Protein AF-F8NLZ6-F1 (afdb_monomer)

Solvent-accessible surface area (backbone atoms only — not comparable to full-atom values): 6248 Å² total; per-residue (Å²): 140,89,85,67,78,68,60,60,56,56,52,51,53,49,51,53,52,48,54,50,50,55,48,51,51,44,70,76,68,53,68,86,54,49,38,61,53,22,46,55,50,49,73,71,51,56,28,83,91,49,53,73,67,58,35,53,54,51,50,55,53,32,36,58,52,35,67,59,46,64,89,83,37,42,71,59,54,51,49,46,50,67,72,28,44,61,61,70,60,56,47,48,46,65,72,65,72,70,61,77,89,67,83,85,128

InterPro domains:
  IPR005162 Retrotransposon-derived 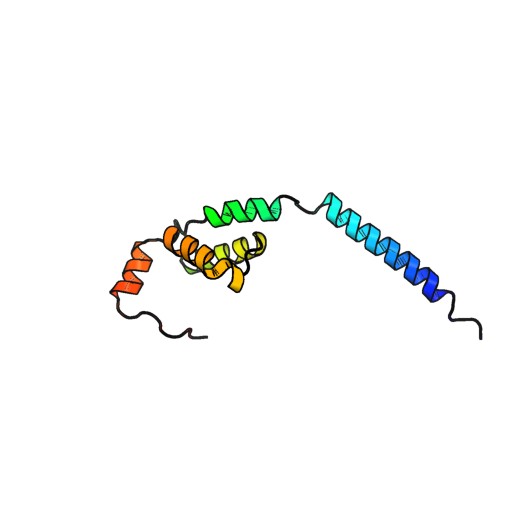protein PEG10, N-terminal capsid-like domain [PF03732] (11-80)

pLDDT: mean 81.54, std 14.95, range [42.69, 96.81]

Nearest PDB structures (foldseek):
  6bht-assembly2_H  TM=6.634E-01  e=1.429E+00  Human immunodeficiency virus type 1 (NEW YORK-5 ISOLATE)
  3j3q-assembly1_J  TM=6.678E-01  e=1.711E+00  Human immunodeficiency virus 1
  5tsx-assembly2_F  TM=6.816E-01  e=1.930E+00  Human immunodeficiency virus type 1 (NEW YORK-5 ISOLATE)

Structure (mmCIF, N/CA/C/O backbone):
data_AF-F8NLZ6-F1
#
_entry.id   AF-F8NLZ6-F1
#
loop_
_atom_site.group_PDB
_atom_site.id
_atom_site.type_symbol
_atom_site.label_atom_id
_atom_site.label_alt_id
_atom_site.label_comp_id
_atom_site.label_asym_id
_atom_site.label_entity_id
_atom_site.label_seq_id
_atom_site.pdbx_PDB_ins_code
_atom_site.Cartn_x
_atom_site.Cartn_y
_atom_site.Cartn_z
_atom_site.occupancy
_atom_site.B_iso_or_equiv
_atom_site.auth_seq_id
_atom_site.auth_comp_id
_atom_site.auth_asym_id
_atom_site.auth_atom_id
_atom_site.pdbx_PDB_model_num
ATOM 1 N N . MET A 1 1 ? 36.217 -39.014 -33.848 1.00 42.69 1 MET A N 1
ATOM 2 C CA . MET A 1 1 ? 35.452 -38.232 -32.857 1.00 42.69 1 MET A CA 1
ATOM 3 C C . MET A 1 1 ? 35.332 -36.821 -33.400 1.00 42.69 1 MET A C 1
ATOM 5 O O . MET A 1 1 ? 36.313 -36.101 -33.364 1.00 42.69 1 MET A O 1
ATOM 9 N N . LEU A 1 2 ? 34.197 -36.489 -34.014 1.00 51.06 2 LEU A N 1
ATOM 10 C CA . LEU A 1 2 ? 33.842 -35.138 -34.471 1.00 51.06 2 LEU A CA 1
ATOM 11 C C . LEU A 1 2 ? 32.333 -34.997 -34.258 1.00 51.06 2 LEU A C 1
ATOM 13 O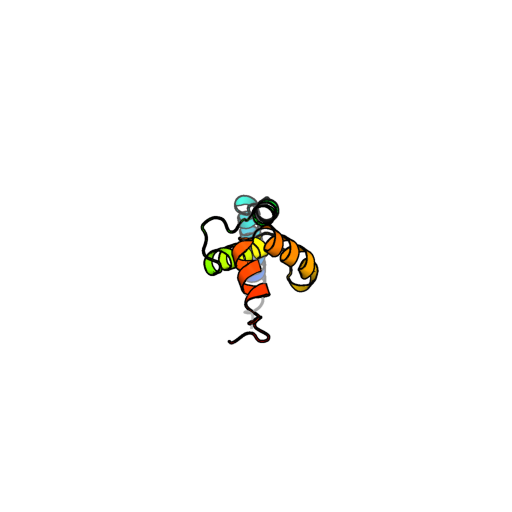 O . LEU A 1 2 ? 31.545 -35.172 -35.181 1.00 51.06 2 LEU A O 1
ATOM 17 N N . ALA A 1 3 ? 31.940 -34.839 -33.002 1.00 50.81 3 ALA A N 1
ATOM 18 C CA . ALA A 1 3 ? 30.568 -34.577 -32.595 1.00 50.81 3 ALA A CA 1
ATOM 19 C C . ALA A 1 3 ? 30.649 -33.935 -31.209 1.00 50.81 3 ALA A C 1
ATOM 21 O O . ALA A 1 3 ? 30.534 -34.642 -30.218 1.00 50.81 3 ALA A O 1
ATOM 22 N N . ASP A 1 4 ? 30.994 -32.647 -31.166 1.00 54.88 4 ASP A N 1
ATOM 23 C CA . ASP A 1 4 ? 30.810 -31.836 -29.950 1.00 54.88 4 ASP A CA 1
ATOM 24 C C . ASP A 1 4 ? 30.808 -30.323 -30.245 1.00 54.88 4 ASP A C 1
ATOM 26 O O . ASP A 1 4 ? 30.108 -29.569 -29.597 1.00 54.88 4 ASP A O 1
ATOM 30 N N . GLU A 1 5 ? 31.488 -29.845 -31.296 1.00 53.53 5 GLU A N 1
ATOM 31 C CA . GLU A 1 5 ? 31.599 -28.386 -31.531 1.00 53.53 5 GLU A CA 1
ATOM 32 C C . GLU A 1 5 ? 30.385 -27.715 -32.211 1.00 53.53 5 GLU A C 1
ATOM 34 O O . GLU A 1 5 ? 30.326 -26.490 -32.278 1.00 53.53 5 GLU A O 1
ATOM 39 N N . ARG A 1 6 ? 29.420 -28.469 -32.761 1.00 51.25 6 ARG A N 1
ATOM 40 C CA . ARG A 1 6 ? 28.263 -27.871 -33.472 1.00 51.25 6 ARG A CA 1
ATOM 41 C C . ARG A 1 6 ? 27.093 -27.505 -32.562 1.00 51.25 6 ARG A C 1
ATOM 43 O O . ARG A 1 6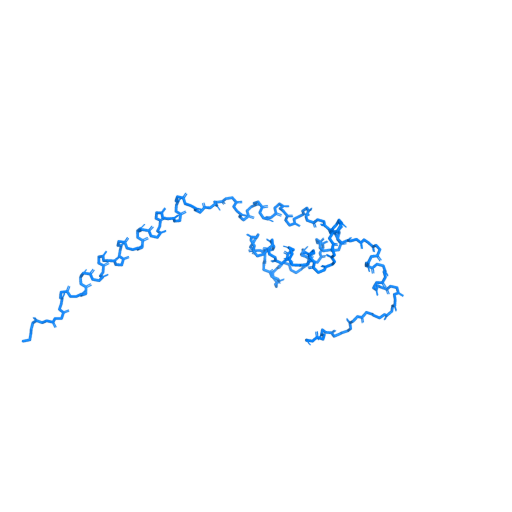 ? 26.312 -26.636 -32.927 1.00 51.25 6 ARG A O 1
ATOM 50 N N . THR A 1 7 ? 26.978 -28.150 -31.408 1.00 55.22 7 THR A N 1
ATOM 51 C CA . THR A 1 7 ? 25.891 -27.923 -30.447 1.00 55.22 7 THR A CA 1
ATOM 52 C C . THR A 1 7 ? 26.046 -26.595 -29.712 1.00 55.22 7 THR A C 1
ATOM 54 O O . THR A 1 7 ? 25.061 -25.890 -29.522 1.00 55.22 7 THR A O 1
ATOM 57 N N . ASP A 1 8 ? 27.280 -26.188 -29.412 1.00 56.16 8 ASP A N 1
ATOM 58 C CA . ASP A 1 8 ? 27.554 -24.979 -28.624 1.00 56.16 8 ASP A CA 1
ATOM 59 C C . ASP A 1 8 ? 27.253 -23.676 -29.389 1.00 56.16 8 ASP A C 1
ATOM 61 O O . ASP A 1 8 ? 26.837 -22.677 -28.800 1.00 56.16 8 ASP A O 1
ATOM 65 N N . ILE A 1 9 ? 27.438 -23.681 -30.716 1.00 57.50 9 ILE A N 1
ATOM 66 C CA . ILE A 1 9 ? 27.168 -22.522 -31.584 1.00 57.50 9 ILE A CA 1
ATOM 67 C C . ILE A 1 9 ? 25.656 -22.348 -31.790 1.00 57.50 9 ILE A C 1
ATOM 69 O O . ILE A 1 9 ? 25.148 -21.234 -31.674 1.00 57.50 9 ILE A O 1
ATOM 73 N N . GLU A 1 10 ? 24.924 -23.443 -32.025 1.00 59.91 10 GLU A N 1
ATOM 74 C CA . GLU A 1 10 ? 23.461 -23.408 -32.165 1.00 59.91 10 GLU A CA 1
ATOM 75 C C . GLU A 1 10 ? 22.766 -23.030 -30.846 1.00 59.91 10 GLU A C 1
ATOM 77 O O . GLU A 1 10 ? 21.807 -22.259 -30.868 1.00 59.91 10 GLU A O 1
ATOM 82 N N . GLU A 1 11 ? 23.259 -23.497 -29.690 1.00 57.28 11 GLU A N 1
ATOM 83 C CA . GLU A 1 11 ? 22.730 -23.105 -28.373 1.00 57.28 11 GLU A CA 1
ATOM 84 C C . GLU A 1 11 ? 22.985 -21.625 -28.045 1.00 57.28 11 GLU A C 1
ATOM 86 O O . GLU A 1 11 ? 22.104 -20.960 -27.490 1.00 57.28 11 GLU A O 1
ATOM 91 N N . GLY A 1 12 ? 24.153 -21.084 -28.415 1.00 60.59 12 GLY A N 1
ATOM 92 C CA . GLY A 1 12 ? 24.488 -19.667 -28.243 1.00 60.59 12 GLY A CA 1
ATOM 93 C C . GLY A 1 12 ? 23.583 -18.735 -29.055 1.00 60.59 12 GLY A C 1
ATOM 94 O O . GLY A 1 12 ? 23.042 -17.772 -28.509 1.00 60.59 12 GLY A O 1
ATOM 95 N N . GLU A 1 13 ? 23.339 -19.058 -30.329 1.00 62.66 13 GLU A N 1
ATOM 96 C CA . GLU A 1 13 ? 22.419 -18.304 -31.194 1.00 62.66 13 GLU A CA 1
ATOM 97 C C . GLU A 1 13 ? 20.958 -18.407 -30.715 1.00 62.66 13 GLU A C 1
ATOM 99 O O . GLU A 1 13 ? 20.211 -17.423 -30.742 1.00 62.66 13 GLU A O 1
ATOM 104 N N . LEU A 1 14 ? 20.542 -19.572 -30.199 1.00 62.38 14 LEU A N 1
ATOM 105 C CA . LEU A 1 14 ? 19.215 -19.754 -29.602 1.00 62.38 14 LEU A CA 1
ATOM 106 C C . LEU A 1 14 ? 19.042 -18.928 -28.322 1.00 62.38 14 LEU A C 1
ATOM 108 O O . LEU A 1 14 ? 17.992 -18.307 -28.146 1.00 62.38 14 LEU A O 1
ATOM 112 N N . LEU A 1 15 ? 20.056 -18.871 -27.455 1.00 65.25 15 LEU A N 1
ATOM 113 C CA . LEU A 1 15 ? 20.053 -18.039 -26.247 1.00 65.25 15 LEU A CA 1
ATOM 114 C C . LEU A 1 15 ? 20.002 -16.543 -26.578 1.00 65.25 15 LEU A C 1
ATOM 116 O O . LEU A 1 15 ? 19.248 -15.814 -25.930 1.00 65.25 15 LEU A O 1
ATOM 120 N N . GLU A 1 16 ? 20.728 -16.087 -27.603 1.00 71.88 16 GLU A N 1
ATOM 121 C CA . GLU A 1 16 ? 20.629 -14.709 -28.101 1.00 71.88 16 GLU A CA 1
ATOM 122 C C . GLU A 1 16 ? 19.238 -14.414 -28.678 1.00 71.88 16 GLU A C 1
ATOM 124 O O . GLU A 1 16 ? 18.645 -13.377 -28.364 1.00 71.88 16 GLU A O 1
ATOM 129 N N . SER A 1 17 ? 18.660 -15.350 -29.439 1.00 83.75 17 SER A N 1
ATOM 130 C CA . SER A 1 17 ? 17.305 -15.211 -29.987 1.00 83.75 17 SER A CA 1
ATOM 131 C C . SER A 1 17 ? 16.228 -15.184 -28.893 1.00 83.75 17 SER A C 1
ATOM 133 O O . SER A 1 17 ? 15.274 -14.406 -28.972 1.00 83.75 17 SER A O 1
ATOM 135 N N . TRP A 1 18 ? 16.405 -15.972 -27.827 1.00 85.06 18 TRP A N 1
ATOM 136 C CA . TRP A 1 18 ? 15.493 -16.016 -26.689 1.00 85.06 18 TRP A CA 1
ATOM 137 C C . TRP A 1 18 ? 15.606 -14.766 -25.816 1.00 85.06 18 TRP A C 1
ATOM 139 O O . TRP A 1 18 ? 14.587 -14.178 -25.458 1.00 85.06 18 TRP A O 1
ATOM 149 N N . ALA A 1 19 ? 16.825 -14.311 -25.515 1.00 88.56 19 ALA A N 1
ATOM 150 C CA . ALA A 1 19 ? 17.047 -13.067 -24.783 1.00 88.56 19 ALA A CA 1
ATOM 151 C C . ALA A 1 19 ? 16.484 -11.859 -25.549 1.00 88.56 19 ALA A C 1
ATOM 153 O O . ALA A 1 19 ? 15.850 -10.981 -24.957 1.00 88.56 19 ALA A O 1
ATOM 154 N N . HIS A 1 20 ? 16.655 -11.840 -26.874 1.00 85.62 20 HIS A N 1
ATOM 155 C CA . HIS A 1 20 ? 16.065 -10.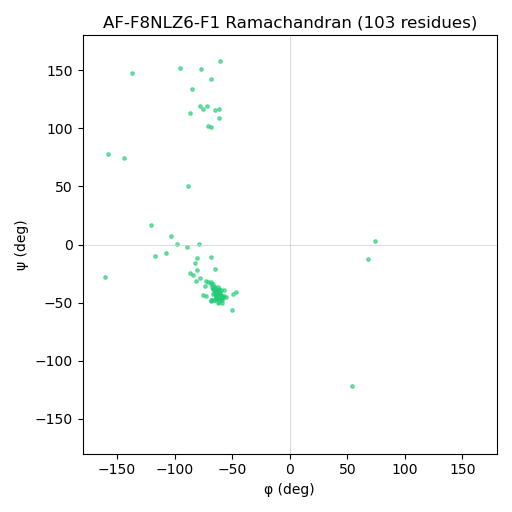829 -27.745 1.00 85.62 20 HIS A CA 1
ATOM 156 C C . HIS A 1 20 ? 14.530 -10.876 -27.714 1.00 85.62 20 HIS A C 1
ATOM 158 O O . HIS A 1 20 ? 13.881 -9.846 -27.520 1.00 85.62 20 HIS A O 1
ATOM 164 N N . PHE A 1 21 ? 13.940 -12.069 -27.815 1.00 86.75 21 PHE A N 1
ATOM 165 C CA . PHE A 1 21 ? 12.495 -12.263 -27.709 1.00 86.75 21 PHE A CA 1
ATOM 166 C C . PHE A 1 21 ? 11.936 -11.821 -26.346 1.00 86.75 21 PHE A C 1
ATOM 168 O O . PHE A 1 21 ? 10.941 -11.095 -26.291 1.00 86.75 21 PHE A O 1
ATOM 175 N N . GLU A 1 22 ? 12.588 -12.187 -25.238 1.00 90.38 22 GLU A N 1
ATOM 176 C CA . GLU A 1 22 ? 12.199 -11.752 -23.893 1.00 90.38 22 GLU A CA 1
ATOM 177 C C . GLU A 1 22 ? 12.297 -10.224 -23.747 1.00 90.38 22 GLU A C 1
ATOM 179 O O . GLU A 1 22 ? 11.424 -9.602 -23.134 1.00 90.38 22 GLU A O 1
ATOM 184 N N . SER A 1 23 ? 13.325 -9.605 -24.337 1.00 87.88 23 SER A N 1
ATOM 185 C CA . SER A 1 23 ? 13.466 -8.147 -24.374 1.00 87.88 23 SER A CA 1
ATOM 186 C C . SER A 1 23 ? 12.321 -7.490 -25.141 1.00 87.88 23 SER A C 1
ATOM 188 O O . SER A 1 23 ? 11.733 -6.541 -24.627 1.00 87.88 23 SER A O 1
ATOM 190 N N . MET A 1 24 ? 11.940 -8.018 -26.310 1.00 88.12 24 MET A N 1
ATOM 191 C CA . MET A 1 24 ? 10.799 -7.498 -27.074 1.00 88.12 24 MET A CA 1
ATOM 192 C C . MET A 1 24 ? 9.477 -7.639 -26.312 1.00 88.12 24 MET A C 1
ATOM 194 O O . MET A 1 24 ? 8.652 -6.725 -26.328 1.00 88.12 24 MET A O 1
ATOM 198 N N . LEU A 1 25 ? 9.269 -8.753 -25.599 1.00 89.38 25 LEU A N 1
ATOM 199 C CA . LEU A 1 25 ? 8.089 -8.922 -24.746 1.00 89.38 25 LEU A CA 1
ATOM 200 C C . LEU A 1 25 ? 8.052 -7.885 -23.620 1.00 89.38 25 LEU A C 1
ATOM 202 O O . LEU A 1 25 ? 6.997 -7.313 -23.342 1.00 89.38 25 LEU A O 1
ATOM 206 N N . LYS A 1 26 ? 9.189 -7.625 -22.970 1.00 86.31 26 LYS A N 1
ATOM 207 C CA . LYS A 1 26 ? 9.280 -6.590 -21.934 1.00 86.31 26 LYS A CA 1
ATOM 208 C C . LYS A 1 26 ? 9.040 -5.207 -22.527 1.00 86.31 26 LYS A C 1
ATOM 210 O O . LYS A 1 26 ? 8.218 -4.473 -22.001 1.00 86.31 26 LYS A O 1
ATOM 215 N N . GLU A 1 27 ? 9.675 -4.867 -23.638 1.00 82.69 27 GLU A N 1
ATOM 216 C CA . GLU A 1 27 ? 9.508 -3.564 -24.283 1.00 82.69 27 GLU A CA 1
ATOM 217 C C . GLU A 1 27 ? 8.049 -3.288 -24.676 1.00 82.69 27 GLU A C 1
ATOM 219 O O . GLU A 1 27 ? 7.523 -2.215 -24.384 1.00 82.69 27 GLU A O 1
ATOM 224 N N . HIS A 1 28 ? 7.365 -4.269 -25.272 1.00 84.50 28 HIS A N 1
ATOM 225 C CA . HIS A 1 28 ? 6.000 -4.077 -25.758 1.00 84.50 28 HIS A CA 1
ATOM 226 C C . HIS A 1 28 ? 4.917 -4.186 -24.682 1.00 84.50 28 HIS A C 1
ATOM 228 O O . HIS A 1 28 ? 3.879 -3.534 -24.805 1.00 84.50 28 HIS A O 1
ATOM 234 N N . PHE A 1 29 ? 5.115 -5.012 -23.650 1.00 82.94 29 PHE A N 1
ATOM 235 C CA . PHE A 1 29 ? 4.053 -5.335 -22.688 1.00 82.94 29 PHE A CA 1
ATOM 236 C C . PHE A 1 29 ? 4.338 -4.893 -21.249 1.00 82.94 29 PHE A C 1
ATOM 238 O O . PHE A 1 29 ? 3.437 -4.952 -20.405 1.00 82.94 29 PHE A O 1
ATOM 245 N N . GLN A 1 30 ? 5.555 -4.453 -20.921 1.00 82.94 30 GLN A N 1
ATOM 246 C CA . GLN A 1 30 ? 5.857 -3.970 -19.578 1.00 82.94 30 GLN A CA 1
ATOM 247 C C . GLN A 1 30 ? 5.257 -2.577 -19.370 1.00 82.94 30 GLN A C 1
ATOM 249 O O . GLN A 1 30 ? 5.659 -1.595 -19.986 1.00 82.94 30 GLN A O 1
ATOM 254 N N . ASP A 1 31 ? 4.316 -2.478 -18.433 1.00 80.38 31 ASP A N 1
ATOM 255 C CA . ASP A 1 31 ? 3.793 -1.190 -17.976 1.00 80.38 31 ASP A CA 1
ATOM 256 C C . ASP A 1 31 ? 4.889 -0.433 -17.205 1.00 80.38 31 ASP A C 1
ATOM 258 O O . ASP A 1 31 ? 5.165 -0.713 -16.032 1.00 80.38 31 ASP A O 1
ATOM 262 N N . THR A 1 32 ? 5.520 0.528 -17.881 1.00 79.38 32 THR A N 1
ATOM 263 C CA . THR A 1 32 ? 6.588 1.390 -17.350 1.00 79.38 32 THR A CA 1
ATOM 264 C C . THR A 1 32 ? 6.111 2.301 -16.218 1.00 79.38 32 THR A C 1
ATOM 266 O O . THR A 1 32 ? 6.913 2.707 -15.380 1.00 79.38 32 THR A O 1
ATOM 269 N N . PHE A 1 33 ? 4.804 2.560 -16.118 1.00 84.75 33 PHE A N 1
ATOM 270 C CA . PHE A 1 33 ? 4.205 3.390 -15.070 1.00 84.75 33 PHE A CA 1
ATOM 271 C C . PHE A 1 33 ? 3.626 2.570 -13.913 1.00 84.75 33 PHE A C 1
ATOM 273 O O . PHE A 1 33 ? 3.092 3.143 -12.960 1.00 84.75 33 PHE A O 1
ATOM 280 N N . LYS A 1 34 ? 3.726 1.236 -13.959 1.00 87.44 34 LYS A N 1
ATOM 281 C CA . LYS A 1 34 ? 3.129 0.334 -12.964 1.00 87.44 34 LYS A CA 1
ATOM 282 C C . LYS A 1 34 ? 3.593 0.621 -11.543 1.00 87.44 34 LYS A C 1
ATOM 284 O O . LYS A 1 34 ? 2.776 0.611 -10.621 1.00 87.44 34 LYS A O 1
ATOM 289 N N . GLU A 1 35 ? 4.892 0.848 -11.363 1.00 90.38 35 GLU A N 1
ATOM 290 C CA . GLU A 1 35 ? 5.456 1.151 -10.048 1.00 90.38 35 GLU A CA 1
ATOM 291 C C . GLU A 1 35 ? 4.973 2.516 -9.557 1.00 90.38 35 GLU A C 1
ATOM 293 O O . GLU A 1 35 ? 4.476 2.627 -8.438 1.00 90.38 35 GLU A O 1
ATOM 298 N N . GLU A 1 36 ? 5.041 3.535 -10.412 1.00 91.62 36 GLU A N 1
ATOM 299 C CA . GLU A 1 36 ? 4.653 4.898 -10.055 1.00 91.62 36 GLU A CA 1
ATOM 300 C C . GLU A 1 36 ? 3.160 4.990 -9.717 1.00 91.62 36 GLU A C 1
ATOM 302 O O . GLU A 1 36 ? 2.775 5.516 -8.673 1.00 91.62 36 GLU A O 1
ATOM 307 N N . ARG A 1 37 ? 2.301 4.347 -10.516 1.00 93.69 37 ARG A N 1
ATOM 308 C 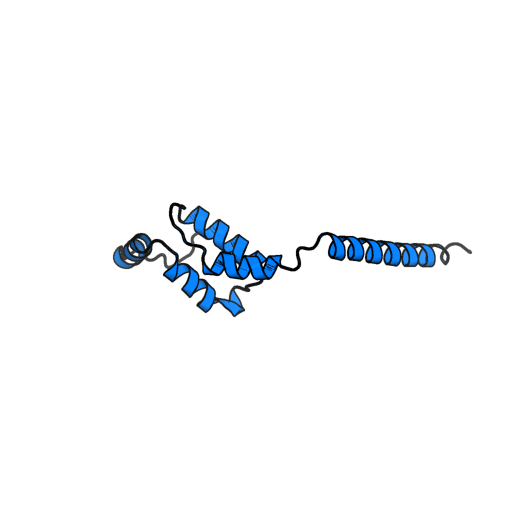CA . ARG A 1 37 ? 0.868 4.227 -10.220 1.00 93.69 37 ARG A CA 1
ATOM 309 C C . ARG A 1 37 ? 0.626 3.513 -8.892 1.00 93.69 37 ARG A C 1
ATOM 311 O O . ARG A 1 37 ? -0.254 3.916 -8.139 1.00 93.69 37 ARG A O 1
ATOM 318 N N . ALA A 1 38 ? 1.404 2.477 -8.581 1.00 95.31 38 ALA A N 1
ATOM 319 C CA . ALA A 1 38 ? 1.289 1.773 -7.309 1.00 95.31 38 ALA A CA 1
ATOM 320 C C . ALA A 1 38 ? 1.747 2.628 -6.113 1.00 95.31 38 ALA A C 1
ATOM 322 O O . ALA A 1 38 ? 1.171 2.487 -5.032 1.00 95.31 38 ALA A O 1
ATOM 323 N N . LYS A 1 39 ? 2.730 3.525 -6.286 1.00 94.94 39 LYS A N 1
ATOM 324 C CA . LYS A 1 39 ? 3.121 4.502 -5.253 1.00 94.94 39 LYS A CA 1
ATOM 325 C C . LYS A 1 39 ? 1.976 5.465 -4.951 1.00 94.94 39 LYS A C 1
ATOM 327 O O . LYS A 1 39 ? 1.620 5.627 -3.787 1.00 94.94 39 LYS A O 1
ATOM 332 N N . TYR A 1 40 ? 1.330 6.012 -5.979 1.00 95.31 40 TYR A N 1
ATOM 333 C CA . TYR A 1 40 ? 0.121 6.815 -5.783 1.00 95.31 40 TYR A CA 1
ATOM 334 C C . TYR A 1 40 ? -0.999 6.003 -5.121 1.00 95.31 40 TYR A C 1
ATOM 336 O O . TYR A 1 40 ? -1.598 6.449 -4.145 1.00 95.31 40 TYR A O 1
ATOM 344 N N . GLU A 1 41 ? -1.249 4.779 -5.591 1.00 95.75 41 GLU A N 1
ATOM 345 C CA . GLU A 1 41 ? -2.315 3.926 -5.061 1.00 95.75 41 GLU A CA 1
ATOM 346 C C . GLU A 1 41 ? -2.132 3.637 -3.564 1.00 95.75 41 GLU A C 1
ATOM 348 O O . GLU A 1 41 ? -3.098 3.725 -2.811 1.00 95.75 41 GLU A O 1
ATOM 353 N N . ILE A 1 42 ? -0.913 3.325 -3.104 1.00 96.19 42 ILE A N 1
ATOM 354 C CA . ILE A 1 42 ? -0.681 3.028 -1.682 1.00 96.19 42 ILE A CA 1
ATOM 355 C C . ILE A 1 42 ? -0.745 4.276 -0.797 1.00 96.19 42 ILE A C 1
ATOM 357 O O . ILE A 1 42 ? -1.180 4.167 0.348 1.00 96.19 42 ILE A O 1
ATOM 361 N N . MET A 1 43 ? -0.365 5.452 -1.307 1.00 94.69 43 MET A N 1
ATOM 362 C CA . MET A 1 43 ? -0.466 6.708 -0.553 1.00 94.69 43 MET A CA 1
ATOM 363 C C . MET A 1 43 ? -1.917 7.040 -0.187 1.00 94.69 43 MET A C 1
ATOM 365 O O . MET A 1 43 ? -2.181 7.482 0.931 1.00 94.69 43 MET A O 1
ATOM 369 N N . TYR A 1 44 ? -2.853 6.771 -1.099 1.00 94.31 44 TYR A N 1
ATOM 370 C CA . TYR A 1 44 ? -4.277 7.079 -0.931 1.00 94.31 44 TYR A CA 1
ATOM 371 C C . TYR A 1 44 ? -5.142 5.859 -0.583 1.00 94.31 44 TYR A C 1
ATOM 373 O O . TYR A 1 44 ? -6.369 5.959 -0.548 1.00 94.31 44 TYR A O 1
ATOM 381 N N . LEU A 1 45 ? -4.532 4.699 -0.317 1.00 95.44 45 LEU A N 1
ATOM 382 C CA . LEU A 1 45 ? -5.267 3.494 0.053 1.00 95.44 45 LEU A CA 1
ATOM 383 C C . LEU A 1 45 ? -5.839 3.644 1.464 1.00 95.44 45 LEU A C 1
ATOM 385 O O . LEU A 1 45 ? -5.117 3.455 2.439 1.00 95.44 45 LEU A O 1
ATOM 389 N N . THR A 1 46 ? -7.136 3.932 1.560 1.00 94.00 46 THR A N 1
ATOM 390 C CA . THR A 1 46 ? -7.899 3.976 2.814 1.00 94.00 46 THR A CA 1
ATOM 391 C C . THR A 1 46 ? -8.612 2.656 3.086 1.00 94.00 46 THR A C 1
ATOM 393 O O . THR A 1 46 ? -8.948 1.913 2.162 1.00 94.00 46 THR A O 1
ATOM 396 N N . GLN A 1 47 ? -8.837 2.337 4.365 1.00 92.62 47 GLN A N 1
ATOM 397 C CA . GLN A 1 4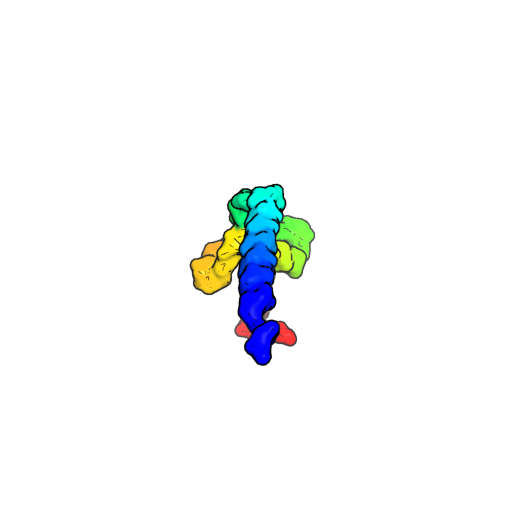7 ? -9.615 1.158 4.745 1.00 92.62 47 GLN A CA 1
ATOM 398 C C . GLN A 1 47 ? -11.066 1.284 4.266 1.00 92.62 47 GLN A C 1
ATOM 400 O O . GLN A 1 47 ? -11.601 0.338 3.697 1.00 92.62 47 GLN A O 1
ATOM 405 N N . GLY A 1 48 ? -11.697 2.448 4.454 1.00 89.50 48 GLY A N 1
ATOM 406 C CA . GLY A 1 48 ? -13.078 2.681 4.027 1.00 89.50 48 GLY A CA 1
ATO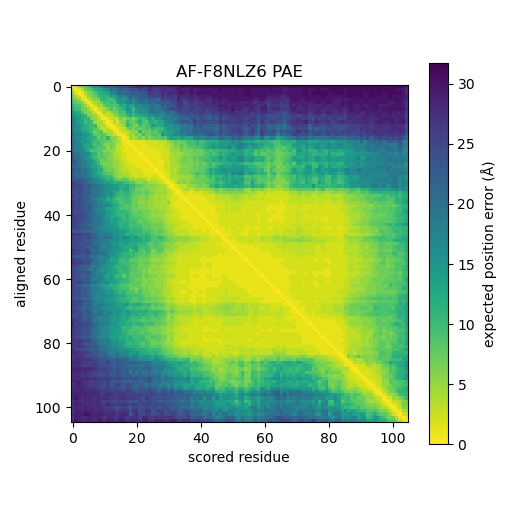M 407 C C . GLY A 1 48 ? -14.037 1.623 4.585 1.00 89.50 48 GLY A C 1
ATOM 408 O O . GLY A 1 48 ? -14.123 1.439 5.798 1.00 89.50 48 GLY A O 1
ATOM 409 N N . THR A 1 49 ? -14.736 0.926 3.688 1.00 89.81 49 THR A N 1
ATOM 410 C CA . THR A 1 49 ? -15.669 -0.169 4.005 1.00 89.81 49 THR A CA 1
ATOM 411 C C . THR A 1 49 ? -15.010 -1.550 4.059 1.00 89.81 49 THR A C 1
ATOM 413 O O . THR A 1 49 ? -15.692 -2.526 4.360 1.00 89.81 49 THR A O 1
ATOM 416 N N . LEU A 1 50 ? -13.705 -1.655 3.775 1.00 89.50 50 LEU A N 1
ATOM 417 C CA . LEU A 1 50 ? -12.981 -2.922 3.825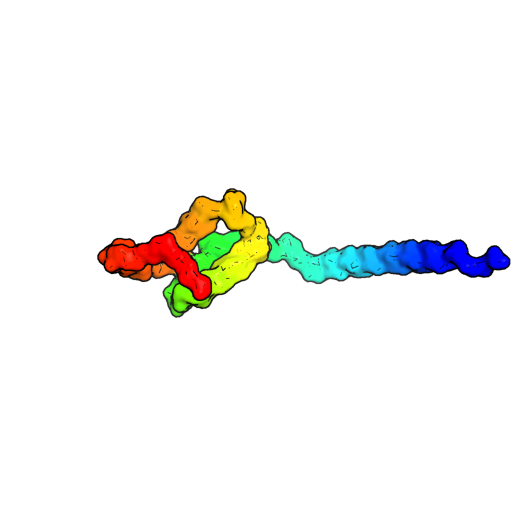 1.00 89.50 50 LEU A CA 1
ATOM 418 C C . LEU A 1 50 ? -12.858 -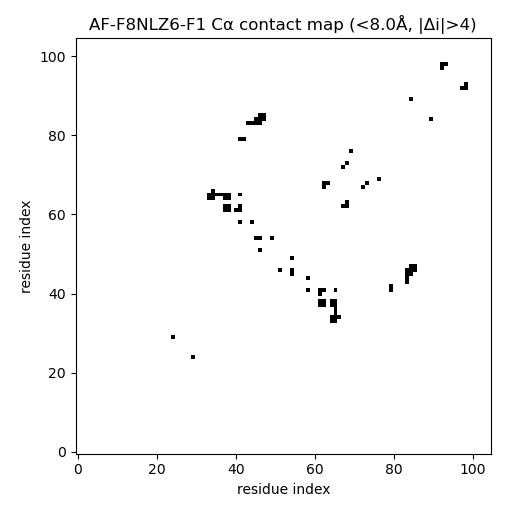3.419 5.267 1.00 89.50 50 LEU A C 1
ATOM 420 O O . LEU A 1 50 ? -12.569 -2.662 6.205 1.00 89.50 50 LEU A O 1
ATOM 424 N N . THR A 1 51 ? -12.966 -4.734 5.431 1.00 89.69 51 THR A N 1
ATOM 425 C CA . THR A 1 51 ? -12.501 -5.387 6.653 1.00 89.69 51 THR A CA 1
ATOM 426 C C . THR A 1 51 ? -10.998 -5.144 6.834 1.00 89.69 51 THR A C 1
ATOM 428 O O . THR A 1 51 ? -10.260 -4.873 5.880 1.00 89.69 51 THR A O 1
ATOM 431 N N . ALA A 1 52 ? -10.504 -5.266 8.069 1.00 85.75 52 ALA A N 1
ATOM 432 C CA . ALA A 1 52 ? -9.073 -5.114 8.337 1.00 85.75 52 ALA A CA 1
ATOM 433 C C . ALA A 1 52 ? -8.231 -6.104 7.508 1.00 85.75 52 ALA A C 1
ATOM 435 O O . ALA A 1 52 ? -7.188 -5.736 6.969 1.00 85.75 52 ALA A O 1
ATOM 436 N N . GLN A 1 53 ? -8.708 -7.343 7.354 1.00 88.06 53 GLN A N 1
ATOM 437 C CA . GLN A 1 53 ? -8.035 -8.370 6.564 1.00 88.06 53 GLN A CA 1
ATOM 438 C C . GLN A 1 53 ? -7.921 -7.971 5.087 1.00 88.06 53 GLN A C 1
ATOM 440 O O . GLN A 1 53 ? -6.821 -8.003 4.535 1.00 88.06 53 GLN A O 1
ATOM 445 N N . GLU A 1 54 ? -9.021 -7.559 4.456 1.00 93.00 54 GLU A N 1
ATOM 446 C CA . GLU A 1 54 ? -9.025 -7.135 3.048 1.00 93.00 54 GLU A CA 1
ATOM 447 C C . GLU A 1 54 ? -8.114 -5.928 2.821 1.00 93.00 54 GLU A C 1
ATOM 449 O O . GLU A 1 54 ? -7.331 -5.906 1.866 1.00 93.00 54 GLU A O 1
ATOM 454 N N . TYR A 1 55 ? -8.154 -4.956 3.738 1.00 93.88 55 TYR A N 1
ATOM 455 C CA . TYR A 1 55 ? -7.270 -3.799 3.695 1.00 93.88 55 TYR A CA 1
ATOM 456 C C . TYR A 1 55 ? -5.795 -4.212 3.728 1.00 93.88 55 TYR A C 1
ATOM 458 O O . TYR A 1 55 ? -5.028 -3.805 2.856 1.00 93.88 55 TYR A O 1
ATOM 466 N N . PHE A 1 56 ? -5.381 -5.063 4.674 1.00 93.81 56 PHE A N 1
ATOM 467 C CA . PHE A 1 56 ? -3.980 -5.487 4.773 1.00 93.81 56 PHE A CA 1
ATOM 468 C C . PHE A 1 56 ? -3.530 -6.367 3.603 1.00 93.81 56 PHE A C 1
ATOM 470 O O . PHE A 1 56 ? -2.378 -6.255 3.169 1.00 93.81 56 PHE A O 1
ATOM 477 N N . VAL A 1 57 ? -4.414 -7.204 3.049 1.00 96.06 57 VAL A N 1
ATOM 478 C CA . VAL A 1 57 ? -4.130 -7.965 1.821 1.00 96.06 57 VAL A CA 1
ATOM 479 C C . VAL A 1 57 ? -3.864 -7.008 0.659 1.00 96.06 57 VAL A C 1
ATOM 481 O O . VAL A 1 57 ? -2.824 -7.122 -0.001 1.00 96.06 57 VAL A O 1
ATOM 484 N N . LYS A 1 58 ? -4.743 -6.020 0.454 1.00 96.44 58 LYS A N 1
ATOM 485 C CA . LYS A 1 58 ? -4.594 -5.019 -0.608 1.00 96.44 58 LYS A CA 1
ATOM 486 C C . LYS A 1 58 ? -3.346 -4.162 -0.398 1.00 96.44 58 LYS A C 1
ATOM 488 O O . LYS A 1 58 ? -2.532 -4.040 -1.310 1.00 96.44 58 LYS A O 1
ATOM 493 N N . PHE A 1 59 ? -3.113 -3.679 0.822 1.00 96.31 59 PHE A N 1
ATOM 494 C CA . PHE A 1 59 ? -1.929 -2.899 1.184 1.00 96.31 59 PHE A CA 1
ATOM 495 C C . PHE A 1 59 ? -0.630 -3.668 0.901 1.00 96.31 59 PHE A C 1
ATOM 497 O O . PHE A 1 59 ? 0.293 -3.136 0.284 1.00 96.31 59 PHE A O 1
ATOM 504 N N . LYS A 1 60 ? -0.553 -4.953 1.279 1.00 95.94 60 LYS A N 1
ATOM 505 C CA . LYS A 1 60 ? 0.626 -5.799 1.031 1.00 95.94 60 LYS A CA 1
ATOM 506 C C . LYS A 1 60 ? 0.889 -5.994 -0.463 1.00 95.94 60 LYS A C 1
ATOM 508 O O . LYS A 1 60 ? 2.056 -5.995 -0.866 1.00 95.94 60 LYS A O 1
ATOM 513 N N . ALA A 1 61 ? -0.162 -6.167 -1.263 1.00 96.19 61 ALA A N 1
ATOM 514 C CA . ALA A 1 61 ? -0.060 -6.306 -2.712 1.00 96.19 61 ALA A CA 1
ATOM 515 C C . ALA A 1 61 ? 0.394 -4.997 -3.376 1.00 96.19 61 ALA A C 1
ATOM 517 O O . ALA A 1 61 ? 1.349 -5.006 -4.153 1.00 96.19 61 ALA A O 1
ATOM 518 N N . THR A 1 62 ? -0.226 -3.866 -3.030 1.00 96.81 62 THR A N 1
ATOM 519 C CA . THR A 1 62 ? 0.126 -2.550 -3.584 1.00 96.81 62 THR A CA 1
ATOM 520 C C . THR A 1 62 ? 1.536 -2.125 -3.170 1.00 96.81 62 THR A C 1
ATOM 522 O O . THR A 1 62 ? 2.307 -1.701 -4.024 1.00 96.81 62 THR A O 1
ATOM 525 N N . ARG A 1 63 ? 1.959 -2.383 -1.923 1.00 96.56 63 ARG A N 1
ATOM 526 C CA . ARG A 1 63 ? 3.347 -2.165 -1.464 1.00 96.56 63 ARG A CA 1
ATOM 527 C C . ARG A 1 63 ? 4.369 -2.901 -2.328 1.00 96.56 63 ARG A C 1
ATOM 529 O O . ARG A 1 63 ? 5.397 -2.331 -2.673 1.00 96.56 63 ARG A O 1
ATOM 536 N N . ARG A 1 64 ? 4.105 -4.174 -2.650 1.00 94.94 64 ARG A N 1
ATOM 537 C CA . ARG A 1 64 ? 4.997 -4.976 -3.506 1.00 94.94 64 ARG A CA 1
ATOM 538 C C . ARG A 1 64 ? 5.100 -4.376 -4.906 1.00 94.94 64 ARG A C 1
ATOM 540 O O . ARG A 1 64 ? 6.202 -4.300 -5.428 1.00 94.94 64 ARG A O 1
ATOM 547 N N . ARG A 1 65 ? 3.977 -3.933 -5.481 1.00 94.62 65 ARG A N 1
ATOM 548 C CA . ARG A 1 65 ? 3.950 -3.274 -6.798 1.00 94.62 65 ARG A CA 1
ATOM 549 C C . ARG A 1 65 ? 4.663 -1.919 -6.795 1.00 94.62 65 ARG A C 1
ATOM 551 O O . ARG A 1 65 ? 5.294 -1.591 -7.784 1.00 94.62 65 ARG A O 1
ATOM 558 N N . ALA A 1 66 ? 4.593 -1.182 -5.689 1.00 95.00 66 ALA A N 1
ATOM 559 C CA . ALA A 1 66 ? 5.248 0.113 -5.505 1.00 95.00 66 ALA A CA 1
ATOM 560 C C . ALA A 1 66 ? 6.753 0.016 -5.176 1.00 95.00 66 ALA A C 1
ATOM 562 O O . ALA A 1 66 ? 7.385 1.035 -4.918 1.00 95.00 66 ALA A O 1
ATOM 563 N N . GLY A 1 67 ? 7.321 -1.194 -5.095 1.00 94.25 67 GLY A N 1
ATOM 564 C CA . GLY A 1 67 ? 8.747 -1.393 -4.814 1.00 94.25 67 GLY A CA 1
ATOM 565 C C . GLY A 1 67 ? 9.177 -1.136 -3.362 1.00 94.25 67 GLY A C 1
ATOM 566 O O . GLY A 1 67 ? 10.356 -1.272 -3.038 1.00 94.25 67 GLY A O 1
ATOM 567 N N . TYR A 1 68 ? 8.257 -0.815 -2.445 1.00 95.19 68 TYR A N 1
ATOM 568 C CA . TYR A 1 68 ? 8.619 -0.480 -1.064 1.00 95.19 68 TYR A CA 1
ATOM 569 C C . TYR A 1 68 ? 9.075 -1.707 -0.272 1.00 95.19 68 TYR A C 1
ATOM 571 O O . TYR A 1 68 ? 8.304 -2.642 -0.038 1.00 95.19 68 TYR A O 1
ATOM 579 N N . ASN A 1 69 ? 10.313 -1.697 0.218 1.00 93.56 69 ASN A N 1
ATOM 580 C CA . ASN A 1 69 ? 10.876 -2.748 1.060 1.00 93.56 69 ASN A CA 1
ATOM 581 C C . ASN A 1 69 ? 10.511 -2.510 2.535 1.00 93.56 69 ASN A C 1
ATOM 583 O O . ASN A 1 69 ? 10.678 -1.406 3.037 1.00 93.56 69 ASN A O 1
ATOM 587 N N . ILE A 1 70 ? 10.068 -3.549 3.256 1.00 90.75 70 ILE A N 1
ATOM 588 C CA . ILE A 1 70 ? 9.628 -3.402 4.658 1.00 90.75 70 ILE A CA 1
ATOM 589 C C . ILE A 1 70 ? 10.747 -2.839 5.541 1.00 90.75 70 ILE A C 1
ATOM 591 O O . ILE A 1 70 ? 10.497 -1.894 6.269 1.00 90.75 70 ILE A O 1
ATOM 595 N N . LYS A 1 71 ? 11.981 -3.351 5.437 1.00 91.12 71 LYS A N 1
ATOM 596 C CA . LYS A 1 71 ? 13.100 -2.904 6.285 1.00 91.12 71 LYS A CA 1
ATOM 597 C C . LYS A 1 71 ? 13.526 -1.468 5.982 1.00 91.12 71 LYS A C 1
ATOM 599 O O . LYS A 1 71 ? 13.910 -0.742 6.886 1.00 91.12 71 LYS A O 1
ATOM 604 N N . ARG A 1 72 ? 13.484 -1.063 4.708 1.00 93.69 72 ARG A N 1
ATOM 605 C CA . ARG A 1 72 ? 13.917 0.282 4.284 1.00 93.69 72 ARG A CA 1
ATOM 606 C C . ARG A 1 72 ? 12.828 1.342 4.445 1.00 93.69 72 ARG A C 1
ATOM 608 O O . ARG A 1 72 ? 13.146 2.515 4.573 1.00 93.69 72 ARG A O 1
ATOM 615 N N . ASN A 1 73 ? 11.558 0.944 4.406 1.00 95.62 73 ASN A N 1
ATOM 616 C CA . ASN A 1 73 ? 10.416 1.859 4.371 1.00 95.62 73 ASN A CA 1
ATOM 617 C C . ASN A 1 73 ? 9.463 1.677 5.562 1.00 95.62 73 ASN A C 1
ATOM 619 O O . ASN A 1 73 ? 8.332 2.149 5.499 1.00 95.62 73 ASN A O 1
ATOM 623 N N . GLU A 1 74 ? 9.890 1.007 6.636 1.00 93.62 74 GLU A N 1
ATOM 624 C CA . GLU A 1 74 ? 9.041 0.638 7.778 1.00 93.62 74 GLU A CA 1
ATOM 625 C C . GLU A 1 74 ? 8.240 1.824 8.325 1.00 93.62 74 GLU A C 1
ATOM 627 O O . GLU A 1 74 ? 7.011 1.797 8.314 1.00 93.62 74 GLU A O 1
ATOM 632 N N . GLN A 1 75 ? 8.923 2.903 8.716 1.00 94.56 75 GLN A N 1
ATOM 633 C CA . GLN A 1 75 ? 8.280 4.069 9.324 1.00 94.56 75 GLN A CA 1
ATOM 634 C C . GLN A 1 75 ? 7.276 4.755 8.386 1.00 94.56 75 GLN A C 1
ATOM 636 O O . GLN A 1 75 ? 6.215 5.213 8.820 1.00 94.56 75 GLN A O 1
ATOM 641 N N . PHE A 1 76 ? 7.585 4.796 7.089 1.00 94.50 76 PHE A N 1
ATOM 642 C CA . PHE A 1 76 ? 6.688 5.333 6.069 1.00 94.50 76 PHE A CA 1
ATOM 643 C C . PHE A 1 76 ? 5.430 4.467 5.939 1.00 94.50 76 PHE A C 1
ATOM 645 O O . PHE A 1 76 ? 4.314 4.976 6.006 1.00 94.50 76 PHE A O 1
ATOM 652 N N . LEU A 1 77 ? 5.596 3.145 5.843 1.00 95.12 77 LEU A N 1
ATOM 653 C CA . LEU A 1 77 ? 4.482 2.203 5.733 1.00 95.12 77 LEU A CA 1
ATOM 654 C C . LEU A 1 77 ? 3.605 2.199 6.994 1.00 95.12 77 LEU A C 1
ATOM 656 O O . LEU A 1 77 ? 2.382 2.163 6.879 1.00 95.12 77 LEU A O 1
ATOM 660 N N . ILE A 1 78 ? 4.206 2.297 8.185 1.00 91.94 78 ILE A N 1
ATOM 661 C CA . ILE A 1 78 ? 3.477 2.447 9.454 1.00 91.94 78 ILE A CA 1
ATOM 662 C C . ILE A 1 78 ? 2.658 3.739 9.453 1.00 91.94 78 ILE A C 1
ATOM 664 O O . ILE A 1 78 ? 1.500 3.725 9.868 1.00 91.94 78 ILE A O 1
ATOM 668 N N . THR A 1 79 ? 3.231 4.843 8.968 1.00 92.62 79 THR A N 1
ATOM 669 C CA . THR A 1 79 ? 2.525 6.129 8.861 1.00 92.62 79 THR A CA 1
ATOM 670 C C . THR A 1 79 ? 1.311 6.022 7.941 1.00 92.62 79 THR A C 1
ATOM 672 O O . THR A 1 79 ? 0.223 6.441 8.330 1.00 92.62 79 THR A O 1
ATOM 675 N N . LEU A 1 80 ? 1.461 5.395 6.768 1.00 94.12 80 LEU A N 1
ATOM 676 C CA . LEU A 1 80 ? 0.335 5.162 5.859 1.00 94.12 80 LEU A CA 1
ATOM 677 C C . LEU A 1 80 ? -0.767 4.343 6.535 1.00 94.12 80 LEU A C 1
ATOM 679 O O . LEU A 1 80 ? -1.925 4.742 6.521 1.00 94.12 80 LEU A O 1
ATOM 683 N N . ILE A 1 81 ? -0.411 3.237 7.194 1.00 91.88 81 ILE A N 1
ATOM 684 C CA . ILE A 1 81 ? -1.376 2.388 7.903 1.00 91.88 81 ILE A CA 1
ATOM 685 C C . ILE A 1 81 ? -2.106 3.177 8.995 1.00 91.88 81 ILE A C 1
ATOM 687 O O . ILE A 1 81 ? -3.327 3.094 9.092 1.00 91.88 81 ILE A O 1
ATOM 691 N N . ARG A 1 82 ? -1.381 3.961 9.799 1.00 87.25 82 ARG A N 1
ATOM 692 C CA . ARG A 1 82 ? -1.957 4.745 10.899 1.00 87.25 82 ARG A CA 1
ATOM 693 C C . ARG A 1 82 ? -2.952 5.794 10.406 1.00 87.25 82 ARG A C 1
ATOM 695 O O . ARG A 1 82 ? -3.983 5.974 11.045 1.00 87.25 82 ARG A O 1
ATOM 702 N N . ASN A 1 83 ? -2.638 6.466 9.302 1.00 88.94 83 ASN A N 1
ATOM 703 C CA . ASN A 1 83 ? -3.465 7.548 8.768 1.00 88.94 83 ASN A CA 1
ATOM 704 C C . ASN A 1 83 ? -4.695 7.029 8.016 1.00 88.94 83 ASN A C 1
ATOM 706 O O . ASN A 1 83 ? -5.720 7.704 7.982 1.00 88.94 83 ASN A O 1
ATOM 710 N N . ASN A 1 84 ? -4.592 5.835 7.431 1.00 90.94 84 ASN A N 1
ATOM 711 C CA . ASN A 1 84 ? -5.580 5.330 6.485 1.00 90.94 84 ASN A CA 1
ATOM 712 C C . ASN A 1 84 ? -6.468 4.198 7.037 1.00 90.94 84 ASN A C 1
ATOM 714 O O . ASN A 1 84 ? -7.432 3.805 6.373 1.00 90.94 84 ASN A O 1
ATOM 718 N N . ILE A 1 85 ? -6.182 3.678 8.237 1.00 87.38 85 ILE A N 1
ATOM 719 C CA . ILE A 1 85 ? -7.072 2.764 8.970 1.00 87.38 85 ILE A CA 1
ATOM 720 C C . ILE A 1 85 ? -8.222 3.530 9.631 1.00 87.38 85 ILE A C 1
ATOM 722 O O . ILE A 1 85 ? -8.094 4.685 10.032 1.00 87.38 85 ILE A O 1
ATOM 726 N N . ASN A 1 86 ? -9.357 2.852 9.799 1.00 82.50 86 ASN A N 1
ATOM 727 C CA . ASN A 1 86 ? -10.505 3.377 10.524 1.00 82.50 86 ASN A CA 1
ATOM 728 C C . ASN A 1 86 ? -10.132 3.661 12.000 1.00 82.50 86 ASN A C 1
ATOM 730 O O . ASN A 1 86 ? -9.912 2.744 12.792 1.00 82.50 86 ASN A O 1
ATOM 734 N N . GLY A 1 87 ? -10.039 4.943 12.369 1.00 74.81 87 GLY A N 1
ATOM 735 C CA . GLY A 1 87 ? -9.578 5.405 13.687 1.00 74.81 87 GLY A CA 1
ATOM 736 C C . GLY A 1 87 ? -10.240 4.722 14.900 1.00 74.81 87 GLY A C 1
ATOM 737 O O . GLY A 1 87 ? -9.527 4.364 15.839 1.00 74.81 87 GLY A O 1
ATOM 738 N N . PRO A 1 88 ? -11.566 4.490 14.908 1.00 77.31 88 PRO A N 1
ATOM 739 C CA . PRO A 1 88 ? -12.249 3.636 15.880 1.00 77.31 88 PRO A CA 1
ATOM 740 C C . PRO A 1 88 ? -11.603 2.268 16.158 1.00 77.31 88 PRO A C 1
ATOM 742 O O . PRO A 1 88 ? -11.513 1.888 17.324 1.00 77.31 88 PRO A O 1
ATOM 745 N N . LEU A 1 89 ? -11.097 1.553 15.144 1.00 72.56 89 LEU A N 1
ATOM 746 C CA . LEU A 1 89 ? -10.425 0.256 15.334 1.00 72.56 89 LEU A CA 1
ATOM 747 C C . LEU A 1 89 ? -9.107 0.414 16.100 1.00 72.56 89 LEU A C 1
ATOM 749 O O . LEU A 1 89 ? -8.827 -0.348 17.023 1.00 72.56 89 LEU A O 1
ATOM 753 N N . ILE A 1 90 ? -8.316 1.440 15.767 1.00 71.56 90 ILE A N 1
ATOM 754 C CA . ILE A 1 90 ? -7.070 1.751 16.485 1.00 71.56 90 ILE A CA 1
ATOM 755 C C . ILE A 1 90 ? -7.377 2.090 17.945 1.00 71.56 90 ILE A C 1
ATOM 757 O O . ILE A 1 90 ? -6.719 1.581 18.851 1.00 71.56 90 ILE A O 1
ATOM 761 N N . LYS A 1 91 ? -8.408 2.911 18.178 1.00 71.38 91 LYS A N 1
ATOM 762 C CA . LYS A 1 91 ? -8.856 3.263 19.529 1.00 71.38 91 LYS A CA 1
ATOM 763 C C . LYS A 1 91 ? -9.264 2.018 20.314 1.00 71.38 91 LYS A C 1
ATOM 765 O O . LYS A 1 91 ? -8.816 1.865 21.442 1.00 71.38 91 LYS A O 1
ATOM 770 N N . GLN A 1 92 ? -10.040 1.103 19.732 1.00 70.44 92 GLN A N 1
ATOM 771 C CA . GLN A 1 92 ? -10.415 -0.142 20.410 1.00 70.44 92 GLN A CA 1
ATOM 772 C C . GLN A 1 92 ? -9.200 -1.000 20.785 1.00 70.44 92 GLN A C 1
ATOM 774 O O . GLN A 1 92 ? -9.135 -1.485 21.910 1.00 70.44 92 GLN A O 1
ATOM 779 N N . ILE A 1 93 ? -8.207 -1.150 19.906 1.00 71.50 93 ILE A N 1
ATOM 780 C CA . ILE A 1 93 ? -6.996 -1.927 20.221 1.00 71.50 93 ILE A CA 1
ATOM 781 C C . ILE A 1 93 ? -6.202 -1.276 21.365 1.00 71.50 93 ILE A C 1
ATOM 783 O O . ILE A 1 93 ? -5.789 -1.970 22.290 1.00 71.50 93 ILE A O 1
ATOM 787 N N . ILE A 1 94 ? -6.021 0.049 21.338 1.00 69.75 94 ILE A N 1
ATOM 788 C CA . ILE A 1 94 ? -5.261 0.777 22.368 1.00 69.75 94 ILE A CA 1
ATOM 789 C C . ILE A 1 94 ? -6.002 0.769 23.712 1.00 69.75 94 ILE A C 1
ATOM 791 O O . ILE A 1 94 ? -5.402 0.475 24.744 1.00 69.75 94 ILE A O 1
ATOM 795 N N . TYR A 1 95 ? -7.301 1.079 23.712 1.00 73.69 95 TYR A N 1
ATOM 796 C CA . TYR A 1 95 ? -8.085 1.220 24.941 1.00 73.69 95 TYR A CA 1
ATOM 797 C C . TYR A 1 95 ? -8.551 -0.113 25.532 1.00 73.69 95 TYR A C 1
ATOM 799 O O . TYR A 1 95 ? -8.811 -0.169 26.729 1.00 73.69 95 TYR A O 1
ATOM 807 N N . SER A 1 96 ? -8.628 -1.192 24.746 1.00 72.06 96 SER A N 1
ATOM 808 C CA . SER A 1 96 ? -8.990 -2.517 25.275 1.00 72.06 96 SER A CA 1
ATOM 809 C C . SER A 1 96 ? -7.921 -3.125 26.188 1.00 72.06 96 SER A C 1
ATOM 811 O O . SER A 1 96 ? -8.186 -4.146 26.814 1.00 72.06 96 SER A O 1
ATOM 813 N N . GLY A 1 97 ? -6.708 -2.555 26.251 1.00 67.06 97 GLY A N 1
ATOM 814 C CA . GLY A 1 97 ? -5.596 -3.062 27.069 1.00 67.06 97 GLY A CA 1
ATOM 815 C C . GLY A 1 97 ? -5.015 -4.403 26.596 1.00 67.06 97 GLY A C 1
ATOM 816 O O . GLY A 1 97 ? -3.909 -4.771 26.987 1.00 67.06 97 GLY A O 1
ATOM 817 N N . ASN A 1 98 ? -5.705 -5.094 25.688 1.00 69.69 98 ASN A N 1
ATOM 818 C CA . ASN A 1 98 ? -5.321 -6.367 25.089 1.00 69.69 98 ASN A CA 1
ATOM 819 C C . ASN A 1 98 ? -4.470 -6.150 23.837 1.00 69.69 98 ASN A C 1
ATOM 821 O O . ASN A 1 98 ? -4.752 -6.708 22.778 1.00 69.69 98 ASN A O 1
ATOM 825 N N . ILE A 1 99 ? -3.428 -5.322 23.947 1.00 70.19 99 ILE A N 1
ATOM 826 C CA . ILE A 1 99 ? -2.466 -5.139 22.859 1.00 70.19 99 ILE A CA 1
ATOM 827 C C . ILE A 1 99 ? -1.748 -6.480 22.663 1.00 70.19 99 ILE A C 1
ATOM 829 O O . ILE A 1 99 ? -1.047 -6.921 23.584 1.00 70.19 99 ILE A O 1
ATOM 833 N N . PRO A 1 100 ? -1.892 -7.145 21.502 1.00 68.19 100 PRO A N 1
ATOM 834 C CA . PRO A 1 100 ? -1.221 -8.413 21.270 1.00 68.19 100 PRO A CA 1
ATOM 835 C C . PRO A 1 100 ? 0.292 -8.200 21.339 1.00 68.19 100 PRO A C 1
ATOM 837 O O . PRO A 1 100 ? 0.864 -7.454 20.547 1.00 68.19 100 PRO A O 1
ATOM 840 N N . LYS A 1 101 ? 0.942 -8.835 22.317 1.00 69.94 101 LYS A N 1
ATOM 841 C CA . LYS A 1 101 ? 2.402 -8.757 22.496 1.00 69.94 101 LYS A CA 1
ATOM 842 C C . LYS A 1 101 ? 3.151 -9.733 21.591 1.00 69.94 101 LYS A C 1
ATOM 844 O O . LYS A 1 101 ? 4.358 -9.609 21.415 1.00 69.94 101 LYS A O 1
ATOM 849 N N . THR A 1 102 ? 2.442 -10.714 21.039 1.00 61.75 102 THR A N 1
ATOM 850 C CA . THR A 1 102 ? 2.997 -11.790 20.223 1.00 61.75 102 THR A CA 1
ATOM 851 C C . THR A 1 102 ? 2.118 -12.034 19.001 1.00 61.75 102 THR A C 1
ATOM 853 O O . THR A 1 102 ? 0.902 -11.846 19.034 1.00 61.75 102 THR A O 1
ATOM 856 N N . TYR A 1 103 ? 2.750 -12.436 17.899 1.00 45.91 103 TYR A N 1
ATOM 857 C CA . TYR A 1 103 ? 2.055 -12.889 16.699 1.00 45.91 103 TYR A CA 1
ATOM 858 C C . TYR A 1 103 ? 1.769 -14.383 16.873 1.00 45.91 103 TYR A C 1
ATOM 860 O O . TYR A 1 103 ? 2.709 -15.176 16.947 1.00 45.91 103 TYR A O 1
ATOM 868 N N . VAL A 1 104 ? 0.498 -14.769 16.991 1.00 55.38 104 VAL A N 1
ATOM 869 C CA . VAL A 1 104 ? 0.125 -16.190 16.995 1.00 55.38 104 VAL A CA 1
ATOM 870 C C . VAL A 1 104 ? 0.162 -16.658 15.540 1.00 55.38 104 VAL A C 1
ATOM 872 O O . VAL A 1 104 ? -0.484 -16.050 14.688 1.00 55.38 104 VAL A O 1
ATOM 875 N N . LYS A 1 105 ? 1.018 -17.643 15.253 1.00 43.38 105 LYS A N 1
ATOM 876 C CA . LYS A 1 105 ? 1.164 -18.245 13.922 1.00 43.38 105 LYS A CA 1
ATOM 877 C C . LYS A 1 105 ? -0.031 -19.117 13.573 1.00 43.38 105 LYS A C 1
ATOM 879 O O . LYS A 1 105 ? -0.516 -19.811 14.491 1.00 43.38 105 LYS A O 1
#

Foldseek 3Di:
DPPDPPVVVVVVVVVVVVVVVVVVCCVVPPPPCQLVVLVVCLQQQACVPPDPVVSVVVNVVSCVSNVPDCVVCVVVSVVSCCVRYDVVVVCCCVVVVPPPPDDDD

Radius of gyration: 23.81 Å; Cα contacts (8 Å, |Δi|>4): 47; chains: 1; bounding box: 51×46×62 Å

Organism: Serpula lacrymans var. lacrymans (strain S7.9) (NCBI:txid578457)

Secondary structure (DSSP, 8-state):
---SHHHHHHHHHHHHHHHHHHHHHHHHH--TTHHHHHHHHHHT---TTS-HHHHHHHHHHHHHHTT--HHHHHHHHHHHHHHHS-HHHHHHHHHTS----S---

Sequence (105 aa):
MLADERTDIEEGELLESWAHFESMLKEHFQDTFKEERAKYEIMYLTQGTLTAQEYFVKFKATRRRAGYNIKRNEQFLITLIRNNINGPLIKQIIYSGNIPKTYVK

Mean predicted aligned error: 11.53 Å